Protein AF-0000000079819022 (afdb_homodimer)

Radius of gyration: 28.2 Å; Cα contacts (8 Å, |Δi|>4): 140; chains: 2; bounding box: 74×77×43 Å

Structure (mmCIF, N/CA/C/O backbone):
data_AF-0000000079819022-model_v1
#
loop_
_entity.id
_entity.type
_entity.pdbx_description
1 polymer 'Ribbon-helix-helix protein, CopG family'
#
loop_
_atom_site.group_PDB
_atom_site.id
_atom_site.type_symbol
_atom_site.label_atom_id
_atom_site.label_alt_id
_atom_site.label_comp_id
_atom_site.label_asym_id
_atom_site.label_entity_id
_atom_site.label_seq_id
_atom_site.pdbx_PDB_ins_code
_atom_site.Cartn_x
_atom_site.Cartn_y
_atom_site.Cartn_z
_atom_site.occupancy
_atom_site.B_iso_or_equiv
_atom_site.auth_seq_id
_atom_site.auth_comp_id
_atom_site.auth_asym_id
_atom_site.auth_atom_id
_atom_site.pdbx_PDB_model_num
ATOM 1 N N . MET A 1 1 ? 21.469 -7.039 15.18 1 57.75 1 MET A N 1
ATOM 2 C CA . MET A 1 1 ? 21.391 -7.234 13.734 1 57.75 1 MET A CA 1
ATOM 3 C C . MET A 1 1 ? 22.047 -6.086 12.992 1 57.75 1 MET A C 1
ATOM 5 O O . MET A 1 1 ? 21.953 -4.93 13.406 1 57.75 1 MET A O 1
ATOM 9 N N . GLU A 1 2 ? 23.094 -6.465 12.266 1 73.06 2 GLU A N 1
ATOM 10 C CA . GLU A 1 2 ? 24 -5.473 11.703 1 73.06 2 GLU A CA 1
ATOM 11 C C . GLU A 1 2 ? 23.297 -4.598 10.672 1 73.06 2 GLU A C 1
ATOM 13 O O . GLU A 1 2 ? 22.406 -5.062 9.953 1 73.06 2 GLU A O 1
ATOM 18 N N . SER A 1 3 ? 23.266 -3.383 10.875 1 83.94 3 SER A N 1
ATOM 19 C CA . SER A 1 3 ? 22.781 -2.4 9.914 1 83.94 3 SER A CA 1
ATOM 20 C C . SER A 1 3 ? 23.719 -2.287 8.711 1 83.94 3 SER A C 1
ATOM 22 O O . SER A 1 3 ? 24.938 -2.301 8.867 1 83.94 3 SER A O 1
ATOM 24 N N . LYS A 1 4 ? 23.125 -2.572 7.551 1 89.12 4 LYS A N 1
ATOM 25 C CA . LYS A 1 4 ? 23.875 -2.424 6.305 1 89.12 4 LYS A CA 1
ATOM 26 C C . LYS A 1 4 ? 23.422 -1.186 5.535 1 89.12 4 LYS A C 1
ATOM 28 O O . LYS A 1 4 ? 22.219 -0.904 5.453 1 89.12 4 LYS A O 1
ATOM 33 N N . ALA A 1 5 ? 24.469 -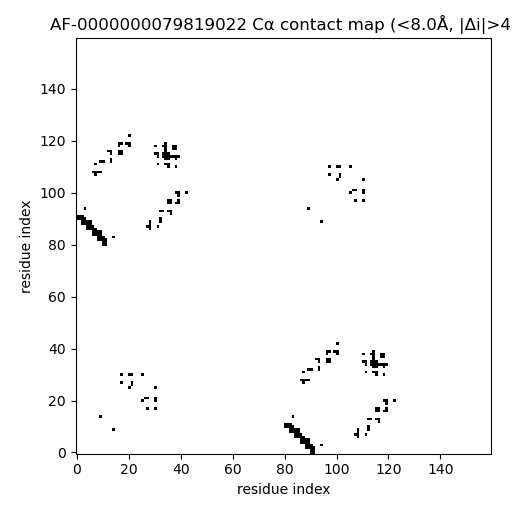0.448 5.016 1 94.19 5 ALA A N 1
ATOM 34 C CA . ALA A 1 5 ? 24.156 0.75 4.246 1 94.19 5 ALA A CA 1
ATOM 35 C C . ALA A 1 5 ? 23.969 0.42 2.77 1 94.19 5 ALA A C 1
ATOM 37 O O . ALA A 1 5 ? 24.688 -0.413 2.217 1 94.19 5 ALA A O 1
ATOM 38 N N . ILE A 1 6 ? 23.016 1.072 2.186 1 94.75 6 ILE A N 1
ATOM 39 C CA . ILE A 1 6 ? 22.781 0.886 0.756 1 94.75 6 ILE A CA 1
ATOM 40 C C . ILE A 1 6 ? 22.812 2.238 0.048 1 94.75 6 ILE A C 1
ATOM 42 O O . ILE A 1 6 ? 22.688 3.285 0.69 1 94.75 6 ILE A O 1
ATOM 46 N N . SER A 1 7 ? 23.016 2.111 -1.309 1 95 7 SER A N 1
ATOM 47 C CA . SER A 1 7 ? 22.938 3.275 -2.184 1 95 7 SER A CA 1
ATOM 48 C C . SER A 1 7 ? 22.031 3.012 -3.377 1 95 7 SER A C 1
ATOM 50 O O . SER A 1 7 ? 21.938 1.883 -3.863 1 95 7 SER A O 1
ATOM 52 N N . ALA A 1 8 ? 21.297 4.059 -3.77 1 96.81 8 ALA A N 1
ATOM 53 C CA . ALA A 1 8 ? 20.422 3.955 -4.93 1 96.81 8 ALA A CA 1
ATOM 54 C C . ALA A 1 8 ? 20.266 5.305 -5.629 1 96.81 8 ALA A C 1
ATOM 56 O O . ALA A 1 8 ? 20.203 6.344 -4.973 1 96.81 8 ALA A O 1
ATOM 57 N N . ARG A 1 9 ? 20.25 5.203 -6.973 1 96.19 9 ARG A N 1
ATOM 58 C CA . ARG A 1 9 ? 19.953 6.406 -7.742 1 96.19 9 ARG A CA 1
ATOM 59 C C . ARG A 1 9 ? 18.453 6.602 -7.898 1 96.19 9 ARG A C 1
ATOM 61 O O . ARG A 1 9 ? 17.734 5.672 -8.273 1 96.19 9 ARG A O 1
ATOM 68 N N . LEU A 1 10 ? 18.062 7.812 -7.57 1 97.38 10 LEU A N 1
ATOM 69 C CA . LEU A 1 10 ? 16.641 8.125 -7.641 1 97.38 10 LEU A CA 1
ATOM 70 C C . LEU A 1 10 ? 16.328 8.922 -8.906 1 97.38 10 LEU A C 1
ATOM 72 O O . LEU A 1 10 ? 17.062 9.844 -9.266 1 97.38 10 LEU A O 1
ATOM 76 N N . ASP A 1 11 ? 15.258 8.484 -9.5 1 96.25 11 ASP A N 1
ATOM 77 C CA . ASP A 1 11 ? 14.703 9.297 -10.578 1 96.25 11 ASP A CA 1
ATOM 78 C C . ASP A 1 11 ? 13.828 10.422 -10.016 1 96.25 11 ASP A C 1
ATOM 80 O O . ASP A 1 11 ? 13.742 10.602 -8.797 1 96.25 11 ASP A O 1
ATOM 84 N N . GLU A 1 12 ? 13.289 11.203 -10.898 1 96.06 12 GLU A N 1
ATOM 85 C CA . GLU A 1 12 ? 12.523 12.383 -10.5 1 96.06 12 GLU A CA 1
ATOM 86 C C . GLU A 1 12 ? 11.336 12 -9.625 1 96.06 12 GLU A C 1
ATOM 88 O O . GLU A 1 12 ? 11.07 12.648 -8.609 1 96.06 12 GLU A O 1
ATOM 93 N N . ASP A 1 13 ? 10.617 10.953 -10.008 1 97.19 13 ASP A N 1
ATOM 94 C CA . ASP A 1 13 ? 9.43 10.516 -9.281 1 97.19 13 ASP A CA 1
ATOM 95 C C . ASP A 1 13 ? 9.797 10.047 -7.871 1 97.19 13 ASP A C 1
ATOM 97 O O . ASP A 1 13 ? 9.125 10.406 -6.898 1 97.19 13 ASP A O 1
ATOM 101 N N . ALA A 1 14 ? 10.836 9.32 -7.773 1 98.12 14 ALA A N 1
ATOM 102 C CA . ALA A 1 14 ? 11.273 8.812 -6.477 1 98.12 14 ALA A CA 1
ATOM 103 C C . ALA A 1 14 ? 11.805 9.938 -5.598 1 98.12 14 ALA A C 1
ATOM 105 O O . ALA A 1 14 ? 11.641 9.906 -4.375 1 98.12 14 ALA A O 1
ATOM 106 N N . GLN A 1 15 ? 12.414 10.945 -6.266 1 98.12 15 GLN A N 1
ATOM 107 C CA . GLN A 1 15 ? 12.875 12.109 -5.516 1 98.12 15 GLN A CA 1
ATOM 108 C C . GLN A 1 15 ? 11.695 12.875 -4.926 1 98.12 15 GLN A C 1
ATOM 110 O O . GLN A 1 15 ? 11.75 13.32 -3.773 1 98.12 15 GLN A O 1
ATOM 115 N N . ARG A 1 16 ? 10.711 12.969 -5.68 1 97.88 16 ARG A N 1
ATOM 116 C CA . ARG A 1 16 ? 9.508 13.648 -5.195 1 97.88 16 ARG A CA 1
ATOM 117 C C . ARG A 1 16 ? 8.859 12.867 -4.059 1 97.88 16 ARG A C 1
ATOM 119 O O . ARG A 1 16 ? 8.445 13.445 -3.057 1 97.88 16 ARG A O 1
ATOM 126 N N . ALA A 1 17 ? 8.82 11.602 -4.211 1 98.56 17 ALA A N 1
ATOM 127 C CA . ALA A 1 17 ? 8.266 10.734 -3.18 1 98.56 17 ALA A CA 1
ATOM 128 C C . ALA A 1 17 ? 9.055 10.852 -1.881 1 98.56 17 ALA A C 1
ATOM 130 O O . ALA A 1 17 ? 8.477 10.961 -0.799 1 98.56 17 ALA A O 1
ATOM 131 N N . LEU A 1 18 ? 10.336 10.891 -2.041 1 98.38 18 LEU A N 1
ATOM 132 C CA . LEU A 1 18 ? 11.195 11.039 -0.873 1 98.38 18 LEU A CA 1
ATOM 133 C C . LEU A 1 18 ? 10.945 12.367 -0.177 1 98.38 18 LEU A C 1
ATOM 135 O O . LEU A 1 18 ? 10.828 12.422 1.05 1 98.38 18 LEU A O 1
ATOM 139 N N . ALA A 1 19 ? 10.828 13.438 -0.952 1 97.94 19 ALA A N 1
ATOM 140 C CA . ALA A 1 19 ? 10.578 14.766 -0.399 1 97.94 19 ALA A CA 1
ATOM 141 C C . ALA A 1 19 ? 9.25 14.805 0.353 1 97.94 19 ALA A C 1
ATOM 143 O O . ALA A 1 19 ? 9.156 15.414 1.422 1 97.94 19 ALA A O 1
ATOM 144 N N . GLU A 1 20 ? 8.305 14.133 -0.244 1 98.12 20 GLU A N 1
ATOM 145 C CA . GLU A 1 20 ? 6.992 14.047 0.394 1 98.12 20 GLU A CA 1
ATOM 146 C C . GLU A 1 20 ? 7.078 13.344 1.743 1 98.12 20 GLU A C 1
ATOM 148 O O . GLU A 1 20 ? 6.484 13.789 2.725 1 98.12 20 GLU A O 1
ATOM 153 N N . LEU A 1 21 ? 7.789 12.305 1.858 1 98.06 21 LEU A N 1
ATOM 154 C CA . LEU A 1 21 ? 7.953 11.539 3.088 1 98.06 21 LEU A CA 1
ATOM 155 C C . LEU A 1 21 ? 8.758 12.32 4.117 1 98.06 21 LEU A C 1
ATOM 157 O O . LEU A 1 21 ? 8.406 12.344 5.301 1 98.06 21 LEU A O 1
ATOM 161 N N . GLU A 1 22 ? 9.742 13.016 3.645 1 98.19 22 GLU A N 1
ATOM 162 C CA . GLU A 1 22 ? 10.57 13.805 4.547 1 98.19 22 GLU A CA 1
ATOM 163 C C . GLU A 1 22 ? 9.797 15 5.102 1 98.19 22 GLU A C 1
ATOM 165 O O . GLU A 1 22 ? 10.039 15.43 6.234 1 98.19 22 GLU A O 1
ATOM 170 N N . ALA A 1 23 ? 8.867 15.43 4.281 1 97.31 23 ALA A N 1
ATOM 171 C CA . ALA A 1 23 ? 8.055 16.562 4.707 1 97.31 23 ALA A CA 1
ATOM 172 C C . ALA A 1 23 ? 7.219 16.203 5.934 1 97.31 23 ALA A C 1
ATOM 174 O O . ALA A 1 23 ? 6.742 17.094 6.645 1 97.31 23 ALA A O 1
ATOM 175 N N . THR A 1 24 ? 7.066 14.914 6.188 1 96.38 24 THR A N 1
ATOM 176 C CA . THR A 1 24 ? 6.301 14.477 7.352 1 96.38 24 THR A CA 1
ATOM 177 C C . THR A 1 24 ? 7.184 14.438 8.594 1 96.38 24 THR A C 1
ATOM 179 O O . THR A 1 24 ? 6.695 14.203 9.703 1 96.38 24 THR A O 1
ATOM 182 N N . GLY A 1 25 ? 8.477 14.617 8.508 1 97.5 25 GLY A N 1
ATOM 183 C CA . GLY A 1 25 ? 9.422 14.586 9.609 1 97.5 25 GLY A CA 1
ATOM 184 C C . GLY A 1 25 ? 10.336 13.383 9.586 1 97.5 25 GLY A C 1
ATOM 185 O O . GLY A 1 25 ? 11.234 13.258 10.414 1 97.5 25 GLY A O 1
ATOM 186 N N . LEU A 1 26 ? 10.148 12.562 8.711 1 96.69 26 LEU 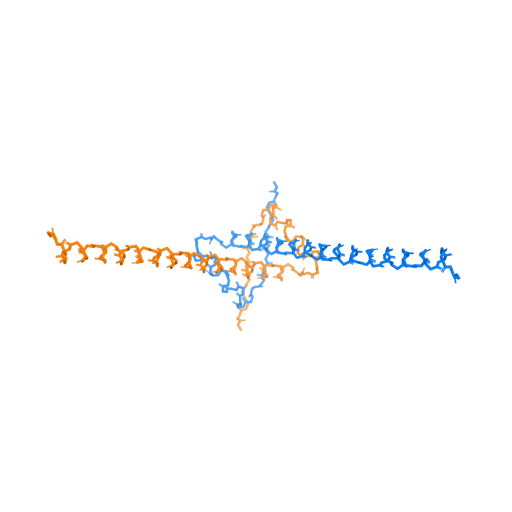A N 1
ATOM 187 C CA . LEU A 1 26 ? 11 11.391 8.57 1 96.69 26 LEU A CA 1
ATOM 188 C C . LEU A 1 26 ? 12.375 11.789 8.023 1 96.69 26 LEU A C 1
ATOM 190 O O . LEU A 1 26 ? 12.477 12.656 7.156 1 96.69 26 LEU A O 1
ATOM 194 N N . SER A 1 27 ? 13.32 11.133 8.57 1 97.69 27 SER A N 1
ATOM 195 C CA . SER A 1 27 ? 14.633 11.227 7.938 1 97.69 27 SER A CA 1
ATOM 196 C C . SER A 1 27 ? 14.664 10.453 6.621 1 97.69 27 SER A C 1
ATOM 198 O O . SER A 1 27 ? 13.797 9.617 6.363 1 97.69 27 SER A O 1
ATOM 200 N N . ARG A 1 28 ? 15.641 10.68 5.871 1 97.06 28 ARG A N 1
ATOM 201 C CA . ARG A 1 28 ? 15.859 9.961 4.617 1 97.06 28 ARG A CA 1
ATOM 202 C C . ARG A 1 28 ? 15.969 8.461 4.859 1 97.06 28 ARG A C 1
ATOM 204 O O . ARG A 1 28 ? 15.352 7.664 4.145 1 97.06 28 ARG A O 1
ATOM 211 N N . THR A 1 29 ? 16.672 8.094 5.852 1 97.5 29 THR A N 1
ATOM 212 C CA . THR A 1 29 ? 16.875 6.688 6.188 1 97.5 29 THR A CA 1
ATOM 213 C C . THR A 1 29 ? 15.555 6.039 6.598 1 97.5 29 THR A C 1
ATOM 215 O O . THR A 1 29 ? 15.25 4.93 6.168 1 97.5 29 THR A O 1
ATOM 218 N N . GLU A 1 30 ? 14.82 6.746 7.348 1 97.69 30 GLU A N 1
ATOM 219 C CA . GLU A 1 30 ? 13.516 6.242 7.766 1 97.69 30 GLU A CA 1
ATOM 220 C C . GLU A 1 30 ? 12.578 6.086 6.574 1 97.69 30 GLU A C 1
ATOM 222 O O . GLU A 1 30 ? 11.859 5.09 6.469 1 97.69 30 GLU A O 1
ATOM 227 N N . ALA A 1 31 ? 12.594 7.016 5.703 1 98.44 31 ALA A N 1
ATOM 228 C CA . ALA A 1 31 ? 11.758 6.988 4.508 1 98.44 31 ALA A CA 1
ATOM 229 C C . ALA A 1 31 ? 12.078 5.773 3.643 1 98.44 31 ALA A C 1
ATOM 231 O O . ALA A 1 31 ? 11.172 5.086 3.158 1 98.44 31 ALA A O 1
ATOM 232 N N . VAL A 1 32 ? 13.312 5.477 3.512 1 98.44 32 VAL A N 1
ATOM 233 C CA . VAL A 1 32 ? 13.75 4.34 2.709 1 98.44 32 VAL A CA 1
ATOM 234 C C . VAL A 1 32 ? 13.336 3.037 3.389 1 98.44 32 VAL A C 1
ATOM 236 O O . VAL A 1 32 ? 12.797 2.137 2.74 1 98.44 32 VAL A O 1
ATOM 239 N N . ARG A 1 33 ? 13.508 2.955 4.703 1 98.44 33 ARG A N 1
ATOM 240 C CA . ARG A 1 33 ? 13.117 1.755 5.438 1 98.44 33 ARG A CA 1
ATOM 241 C C . ARG A 1 33 ? 11.625 1.495 5.316 1 98.44 33 ARG A C 1
ATOM 243 O O . ARG A 1 33 ? 11.203 0.388 4.969 1 98.44 33 ARG A O 1
ATOM 250 N N . LEU A 1 34 ? 10.945 2.551 5.496 1 97.56 34 LEU A N 1
ATOM 251 C CA . LEU A 1 34 ? 9.492 2.461 5.426 1 97.56 34 LEU A CA 1
ATOM 252 C C . LEU A 1 34 ? 9.039 2.08 4.023 1 97.56 34 LEU A C 1
ATOM 254 O O . LEU A 1 34 ? 8.117 1.275 3.861 1 97.56 34 LEU A O 1
ATOM 258 N N . GLY A 1 35 ? 9.617 2.695 3.025 1 98.75 35 GLY A N 1
ATOM 259 C CA . GLY A 1 35 ? 9.305 2.377 1.641 1 98.75 35 GLY A CA 1
ATOM 260 C C . GLY A 1 35 ? 9.539 0.917 1.298 1 98.75 35 GLY A C 1
ATOM 261 O O . GLY A 1 35 ? 8.68 0.274 0.692 1 98.75 35 GLY A O 1
ATOM 262 N N . LEU A 1 36 ? 10.688 0.384 1.731 1 98.69 36 LEU A N 1
ATOM 263 C CA . LEU A 1 36 ? 11 -1.014 1.45 1 98.69 36 LEU A CA 1
ATOM 264 C C . LEU A 1 36 ? 9.992 -1.942 2.125 1 98.69 36 LEU A C 1
ATOM 266 O O . LEU A 1 36 ? 9.555 -2.924 1.523 1 98.69 36 LEU A O 1
ATOM 270 N N . LEU A 1 37 ? 9.617 -1.614 3.342 1 98.5 37 LEU A N 1
ATOM 271 C CA . LEU A 1 37 ? 8.633 -2.416 4.055 1 98.5 37 LEU A CA 1
ATOM 272 C C . LEU A 1 37 ? 7.273 -2.355 3.355 1 98.5 37 LEU A C 1
ATOM 274 O O . LEU A 1 37 ? 6.598 -3.375 3.213 1 98.5 37 LEU A O 1
ATOM 278 N N . ALA A 1 38 ? 6.977 -1.149 2.881 1 97.88 38 ALA A N 1
ATOM 279 C CA . ALA A 1 38 ? 5.699 -0.959 2.199 1 97.88 38 ALA A CA 1
ATOM 280 C C . ALA A 1 38 ? 5.652 -1.749 0.894 1 97.88 38 ALA A C 1
ATOM 282 O O . ALA A 1 38 ? 4.66 -2.42 0.603 1 97.88 38 ALA A O 1
ATOM 283 N N . ALA A 1 39 ? 6.684 -1.653 0.184 1 98.19 39 ALA A N 1
ATOM 284 C CA . ALA A 1 39 ? 6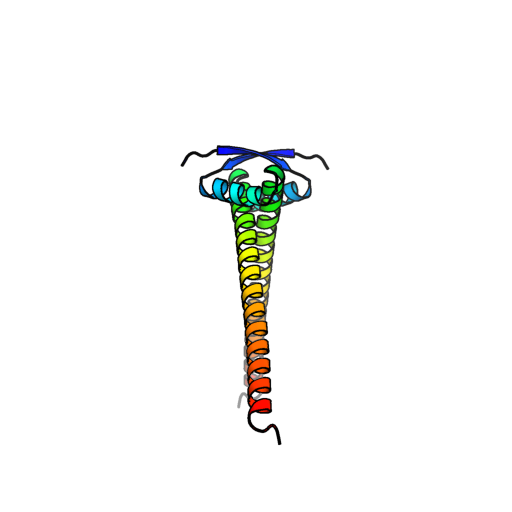.73 -2.354 -1.097 1 98.19 39 ALA A CA 1
ATOM 285 C C . ALA A 1 39 ? 6.699 -3.867 -0.896 1 98.19 39 ALA A C 1
ATOM 287 O O . ALA A 1 39 ? 6.012 -4.582 -1.626 1 98.19 39 ALA A O 1
ATOM 288 N N . ALA A 1 40 ? 7.402 -4.367 0.089 1 98.31 40 ALA A N 1
ATOM 289 C CA . ALA A 1 40 ? 7.395 -5.801 0.372 1 98.31 40 ALA A CA 1
ATOM 290 C C . ALA A 1 40 ? 6.012 -6.262 0.821 1 98.31 40 ALA A C 1
ATOM 292 O O . ALA A 1 40 ? 5.551 -7.336 0.427 1 98.31 40 ALA A O 1
ATOM 293 N N . GLN A 1 41 ? 5.406 -5.461 1.613 1 97.44 41 GLN A N 1
ATOM 294 C CA . GLN A 1 41 ? 4.059 -5.785 2.062 1 97.44 41 GLN A CA 1
ATOM 295 C C . GLN A 1 41 ? 3.092 -5.867 0.886 1 97.44 41 GLN A C 1
ATOM 297 O O . GLN A 1 41 ? 2.254 -6.773 0.826 1 97.44 41 GLN A O 1
ATOM 302 N N . GLN A 1 42 ? 3.182 -4.898 -0.021 1 96.75 42 GLN A N 1
ATOM 303 C CA . GLN A 1 42 ? 2.34 -4.926 -1.211 1 96.75 42 GLN A CA 1
ATOM 304 C C . GLN A 1 42 ? 2.564 -6.203 -2.018 1 96.75 42 GLN A C 1
ATOM 306 O O . GLN A 1 42 ? 1.612 -6.797 -2.525 1 96.75 42 GLN A O 1
ATOM 311 N N . LEU A 1 43 ? 3.775 -6.594 -2.094 1 96.31 43 LEU A N 1
ATOM 312 C CA . LEU A 1 43 ? 4.125 -7.824 -2.797 1 96.31 43 LEU A CA 1
ATOM 313 C C . LEU A 1 43 ? 3.477 -9.031 -2.131 1 96.31 43 LEU A C 1
ATOM 315 O O . LEU A 1 43 ? 2.893 -9.883 -2.807 1 96.31 43 LEU A O 1
ATOM 319 N N . ARG A 1 44 ? 3.533 -9.078 -0.837 1 96.88 44 ARG A N 1
ATOM 320 C CA . ARG A 1 44 ? 2.945 -10.195 -0.103 1 96.88 44 ARG A CA 1
ATOM 321 C C . ARG A 1 44 ? 1.429 -10.219 -0.268 1 96.88 44 ARG A C 1
ATOM 323 O O . ARG A 1 44 ? 0.838 -11.289 -0.46 1 96.88 44 ARG A O 1
ATOM 330 N N . ASP A 1 45 ? 0.88 -9.117 -0.22 1 96.5 45 ASP A N 1
ATOM 331 C CA . ASP A 1 45 ? -0.57 -9.023 -0.363 1 96.5 45 ASP A CA 1
ATOM 332 C C . ASP A 1 45 ? -1.016 -9.484 -1.748 1 96.5 45 ASP A C 1
ATOM 334 O O . ASP A 1 45 ? -2.018 -10.195 -1.879 1 96.5 45 ASP A O 1
ATOM 338 N N . ARG A 1 46 ? -0.271 -9.055 -2.711 1 96.06 46 ARG A N 1
ATOM 339 C CA . ARG A 1 46 ? -0.586 -9.461 -4.074 1 96.06 46 ARG A CA 1
ATOM 340 C C . ARG A 1 46 ? -0.474 -10.977 -4.23 1 96.06 46 ARG A C 1
ATOM 342 O O . ARG A 1 46 ? -1.342 -11.609 -4.836 1 96.06 46 ARG A O 1
ATOM 349 N N . SER A 1 47 ? 0.589 -11.453 -3.643 1 96.31 47 SER A N 1
ATOM 350 C CA . SER A 1 47 ? 0.798 -12.898 -3.715 1 96.31 47 SER A CA 1
ATOM 351 C C . SER A 1 47 ? -0.323 -13.656 -3.01 1 96.31 47 SER A C 1
ATOM 353 O O . SER A 1 47 ? -0.824 -14.656 -3.527 1 96.31 47 SER A O 1
ATOM 355 N N . ARG A 1 48 ? -0.688 -13.188 -1.945 1 97.69 48 ARG A N 1
ATOM 356 C CA . ARG A 1 48 ? -1.762 -13.812 -1.18 1 97.69 48 ARG A CA 1
ATOM 357 C C . ARG A 1 48 ? -3.076 -13.773 -1.951 1 97.69 48 ARG A C 1
ATOM 359 O O . ARG A 1 48 ? -3.805 -14.766 -1.994 1 97.69 48 ARG A O 1
ATOM 366 N N . LEU A 1 49 ? -3.318 -12.719 -2.553 1 98.06 49 LEU A N 1
ATOM 367 C CA . LEU A 1 49 ? -4.539 -12.57 -3.332 1 98.06 49 LEU A CA 1
ATOM 368 C C . LEU A 1 49 ? -4.555 -13.539 -4.516 1 98.06 49 LEU A C 1
ATOM 370 O O . LEU A 1 49 ? -5.578 -14.164 -4.801 1 98.06 49 LEU A O 1
ATOM 374 N N . GLU A 1 50 ? -3.42 -13.617 -5.102 1 98.12 50 GLU A N 1
ATOM 375 C CA . GLU A 1 50 ? -3.295 -14.516 -6.246 1 98.12 50 GLU A CA 1
ATOM 376 C C . GLU A 1 50 ? -3.537 -15.969 -5.836 1 98.12 50 GLU A C 1
ATOM 378 O O . GLU A 1 50 ? -4.176 -16.719 -6.57 1 98.12 50 GLU A O 1
ATOM 383 N N . GLU A 1 51 ? -3.045 -16.25 -4.746 1 98 51 GLU A N 1
ATOM 384 C CA . GLU A 1 51 ? -3.246 -17.594 -4.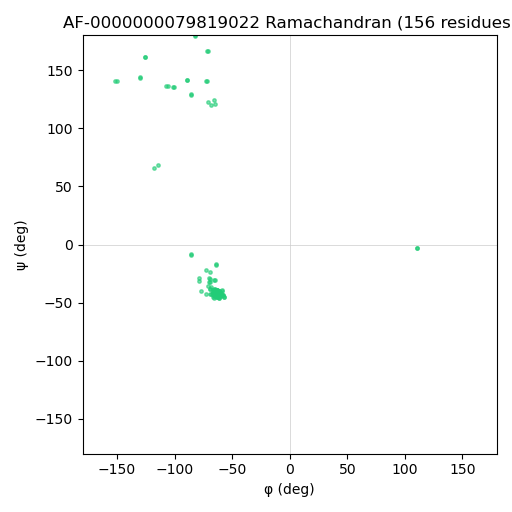227 1 98 51 GLU A CA 1
ATOM 385 C C . GLU A 1 51 ? -4.715 -17.859 -3.904 1 98 51 GLU A C 1
ATOM 387 O O . GLU A 1 51 ? -5.234 -18.938 -4.168 1 98 51 GLU A O 1
ATOM 392 N N . GLU A 1 52 ? -5.277 -16.906 -3.322 1 98.44 52 GLU A N 1
ATOM 393 C CA . GLU A 1 52 ? -6.691 -17.016 -2.971 1 98.44 52 GLU A CA 1
ATOM 394 C C . GLU A 1 52 ? -7.562 -17.156 -4.215 1 98.44 52 GLU A C 1
ATOM 396 O O . GLU A 1 52 ? -8.461 -18 -4.266 1 98.44 52 GLU A O 1
ATOM 401 N N . VAL A 1 53 ? -7.25 -16.422 -5.16 1 98.5 53 VAL A N 1
ATOM 402 C CA . VAL A 1 53 ? -7.992 -16.469 -6.414 1 98.5 53 VAL A CA 1
ATOM 403 C C . VAL A 1 53 ? -7.805 -17.828 -7.078 1 98.5 53 VAL A C 1
ATOM 405 O O . VAL A 1 53 ? -8.773 -18.438 -7.551 1 98.5 53 VAL A O 1
ATOM 408 N N . ALA A 1 54 ? -6.578 -18.281 -7.051 1 98.06 54 ALA A N 1
ATOM 409 C CA . ALA A 1 54 ? -6.277 -19.578 -7.637 1 98.06 54 ALA A CA 1
ATOM 410 C C . ALA A 1 54 ? -7.031 -20.703 -6.914 1 98.06 54 ALA A C 1
ATOM 412 O O . ALA A 1 54 ? -7.535 -21.625 -7.551 1 98.06 54 ALA A O 1
ATOM 413 N N . ALA A 1 55 ? -7.125 -20.625 -5.59 1 97.75 55 ALA A N 1
ATOM 414 C CA . ALA A 1 55 ? -7.828 -21.609 -4.785 1 97.75 55 ALA A CA 1
ATOM 415 C C . ALA A 1 55 ? -9.32 -21.625 -5.098 1 97.75 55 ALA A C 1
ATOM 417 O O . ALA A 1 55 ? -9.938 -22.688 -5.199 1 97.75 55 ALA A O 1
ATOM 418 N N . LEU A 1 56 ? -9.875 -20.453 -5.277 1 97.69 56 LEU A N 1
ATOM 419 C CA . LEU A 1 56 ? -11.289 -20.328 -5.609 1 97.69 56 LEU A CA 1
ATOM 420 C C . LEU A 1 56 ? -11.586 -20.922 -6.977 1 97.69 56 LEU A C 1
ATOM 422 O O . LEU A 1 56 ? -12.602 -21.594 -7.152 1 97.69 56 LEU A O 1
ATOM 426 N N . ALA A 1 57 ? -10.766 -20.688 -7.918 1 97.5 57 ALA A N 1
ATOM 427 C CA . ALA A 1 57 ? -10.914 -21.25 -9.258 1 97.5 57 ALA A CA 1
ATOM 428 C C . ALA A 1 57 ? -10.828 -22.781 -9.234 1 97.5 57 ALA A C 1
ATOM 430 O O . ALA A 1 57 ? -11.602 -23.453 -9.914 1 97.5 57 ALA A O 1
ATOM 431 N N . ALA A 1 58 ? -9.898 -23.234 -8.477 1 96.81 58 ALA A N 1
ATOM 432 C CA . ALA A 1 58 ? -9.727 -24.672 -8.352 1 96.81 58 ALA A CA 1
ATOM 433 C C . ALA A 1 58 ? -10.961 -25.312 -7.715 1 96.81 58 ALA A C 1
ATOM 435 O O . ALA A 1 58 ? -11.406 -26.391 -8.148 1 96.81 58 ALA A O 1
ATOM 436 N N . ASP A 1 59 ? -11.516 -24.641 -6.738 1 97.69 59 ASP A N 1
ATOM 437 C CA . ASP A 1 59 ? -12.719 -25.141 -6.086 1 97.69 59 ASP A CA 1
ATOM 438 C C . ASP A 1 59 ? -13.898 -25.172 -7.059 1 97.69 59 ASP A C 1
ATOM 440 O O . ASP A 1 59 ? -14.664 -26.141 -7.082 1 97.69 59 ASP A O 1
ATOM 444 N N . ALA A 1 60 ? -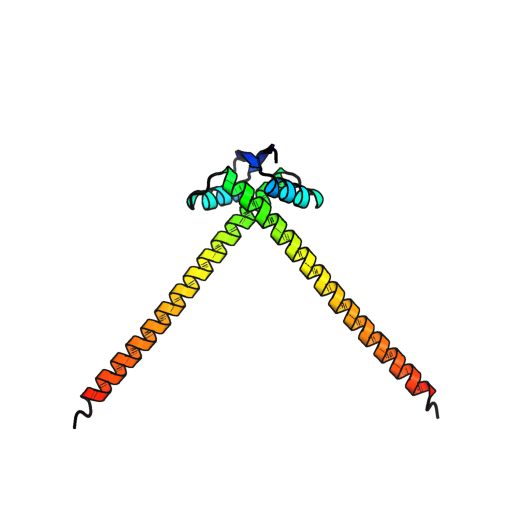14.07 -24.219 -7.883 1 96.31 60 ALA A N 1
ATOM 445 C CA . ALA A 1 60 ? -15.133 -24.172 -8.883 1 96.31 60 ALA A CA 1
ATOM 446 C C . ALA A 1 60 ? -14.992 -25.297 -9.891 1 96.31 60 ALA A C 1
ATOM 448 O O . ALA A 1 60 ? -15.992 -25.906 -10.305 1 96.31 60 ALA A O 1
ATOM 449 N N . GLU A 1 61 ? -13.82 -25.562 -10.281 1 95.19 61 GLU A N 1
ATOM 450 C CA . GLU A 1 61 ? -13.547 -26.656 -11.203 1 95.19 61 GLU A CA 1
ATOM 451 C C . GLU A 1 61 ? -13.875 -28 -10.562 1 95.19 61 GLU A C 1
ATOM 453 O O . GLU A 1 61 ? -14.438 -28.891 -11.211 1 95.19 61 GLU A O 1
ATOM 458 N N . ASP A 1 62 ? -13.477 -28.062 -9.297 1 97.81 62 ASP A N 1
ATOM 459 C CA . ASP A 1 62 ? -13.781 -29.281 -8.555 1 97.81 62 ASP A CA 1
ATOM 460 C C . ASP A 1 62 ? -15.281 -29.516 -8.453 1 97.81 62 ASP A C 1
ATOM 462 O O . ASP A 1 62 ? -15.766 -30.625 -8.656 1 97.81 62 ASP A O 1
ATOM 466 N N . LEU A 1 63 ? -16.016 -28.469 -8.195 1 96.62 63 LEU A N 1
ATOM 467 C CA . LEU A 1 63 ? -17.469 -28.531 -8.086 1 96.62 63 LEU A CA 1
ATOM 468 C C . LEU A 1 63 ? -18.109 -28.906 -9.43 1 96.62 63 LEU A C 1
ATOM 470 O O . LEU A 1 63 ? -19.016 -29.734 -9.484 1 96.62 63 LEU A O 1
ATOM 474 N N . ALA A 1 64 ? -17.625 -28.328 -10.461 1 96.75 64 ALA A N 1
ATOM 475 C CA . ALA A 1 64 ? -18.109 -28.625 -11.805 1 96.75 64 ALA A CA 1
ATOM 476 C C . ALA A 1 64 ? -17.859 -30.094 -12.164 1 96.75 64 ALA A C 1
ATOM 478 O O . ALA A 1 64 ? -18.719 -30.766 -12.727 1 96.75 64 ALA A O 1
ATOM 479 N N . GLU A 1 65 ? -16.641 -30.531 -11.852 1 97.81 65 GLU A N 1
ATOM 480 C CA . GLU A 1 65 ? -16.312 -31.922 -12.102 1 97.81 65 GLU A CA 1
ATOM 481 C C . GLU A 1 65 ? -17.203 -32.875 -11.297 1 97.81 65 GLU A C 1
ATOM 483 O O . GLU A 1 65 ? -17.688 -33.875 -11.828 1 97.81 65 GLU A O 1
ATOM 488 N N . ALA A 1 66 ? -17.469 -32.531 -10.078 1 97 66 ALA A N 1
ATOM 489 C CA . ALA A 1 66 ? -18.344 -33.344 -9.227 1 97 66 ALA A CA 1
ATOM 490 C C . ALA A 1 66 ? -19.75 -33.406 -9.805 1 97 66 ALA A C 1
ATOM 492 O O . ALA A 1 66 ? -20.375 -34.469 -9.805 1 97 66 ALA A O 1
ATOM 493 N N . ARG A 1 67 ? -20.219 -32.312 -10.32 1 97.19 67 ARG A N 1
ATOM 494 C CA . ARG A 1 67 ? -21.531 -32.25 -10.938 1 97.19 67 ARG A CA 1
ATOM 495 C C . ARG A 1 67 ? -21.594 -33.125 -12.188 1 97.19 67 ARG A C 1
ATOM 497 O O . ARG A 1 67 ? -22.578 -33.812 -12.43 1 97.19 67 ARG A O 1
ATOM 504 N N . ARG A 1 68 ? -20.562 -33.062 -13.008 1 96.62 68 ARG A N 1
ATOM 505 C CA . ARG A 1 68 ? -20.484 -33.875 -14.219 1 96.62 68 ARG A CA 1
ATOM 506 C C . ARG A 1 68 ? -20.469 -35.344 -13.883 1 96.62 68 ARG A C 1
ATOM 508 O O . ARG A 1 68 ? -21.141 -36.156 -14.539 1 96.62 68 ARG A O 1
ATOM 515 N N . VAL A 1 69 ? -19.688 -35.688 -12.859 1 96.75 69 VAL A N 1
ATOM 516 C CA . VAL A 1 69 ? -19.625 -37.062 -12.414 1 96.75 69 VAL A CA 1
ATOM 517 C C . VAL A 1 69 ? -21 -37.5 -11.906 1 96.75 69 VAL A C 1
ATOM 519 O O . VAL A 1 69 ? -21.469 -38.594 -12.258 1 96.75 69 VAL A O 1
ATOM 522 N N . ALA A 1 70 ? -21.688 -36.719 -11.109 1 94 70 ALA A N 1
ATOM 523 C CA . ALA A 1 70 ? -23.016 -37.031 -10.602 1 94 70 ALA A CA 1
ATOM 524 C C . ALA A 1 70 ? -24 -37.25 -11.742 1 94 70 ALA A C 1
ATOM 526 O O . ALA A 1 70 ? -24.797 -38.188 -11.719 1 94 70 ALA A O 1
ATOM 527 N N . ALA A 1 71 ? -23.969 -36.406 -12.766 1 92.56 71 ALA A N 1
ATOM 528 C CA . ALA A 1 71 ? -24.844 -36.531 -13.93 1 92.56 71 ALA A CA 1
ATOM 529 C C . ALA A 1 71 ? -24.594 -37.812 -14.695 1 92.56 71 ALA A C 1
ATOM 531 O O . ALA A 1 71 ? -25.531 -38.5 -15.133 1 92.56 71 ALA A O 1
ATOM 532 N N . MET A 1 72 ? -23.312 -38.125 -14.797 1 94.25 72 MET A N 1
ATOM 533 C CA . MET A 1 72 ? -22.922 -39.375 -15.484 1 94.25 72 MET A CA 1
ATOM 534 C C . MET A 1 72 ? -23.438 -40.594 -14.727 1 94.25 72 MET A C 1
ATOM 536 O O . MET A 1 72 ? -23.953 -41.531 -15.336 1 94.25 72 MET A O 1
ATOM 540 N N . MET A 1 73 ? -23.375 -40.562 -13.406 1 93.75 73 MET A N 1
ATOM 541 C CA . MET A 1 73 ? -23.828 -41.656 -12.578 1 93.75 73 MET A CA 1
ATOM 542 C C . MET A 1 73 ? -25.344 -41.812 -12.633 1 93.75 73 MET A C 1
ATOM 544 O O . MET A 1 73 ? -25.859 -42.938 -12.656 1 93.75 73 MET A O 1
ATOM 548 N N . GLU A 1 74 ? -26.094 -40.719 -12.703 1 89.88 74 GLU A N 1
ATOM 549 C CA . GLU A 1 74 ? -27.547 -40.75 -12.828 1 89.88 74 GLU A CA 1
ATOM 550 C C . GLU A 1 74 ? -27.969 -41.344 -14.172 1 89.88 74 GLU A C 1
ATOM 552 O O . GLU A 1 74 ? -28.938 -42.094 -14.242 1 89.88 74 GLU A O 1
ATOM 557 N N . ASP A 1 75 ? -27.266 -41.031 -15.172 1 89.88 75 ASP A N 1
ATOM 558 C CA . ASP A 1 75 ? -27.531 -41.562 -16.516 1 89.88 75 ASP A CA 1
ATOM 559 C C . ASP A 1 75 ? -27.312 -43.062 -16.578 1 89.88 75 ASP A C 1
ATOM 561 O O . ASP A 1 75 ? -28.031 -43.781 -17.281 1 89.88 75 ASP A O 1
ATOM 565 N N . LEU A 1 76 ? -26.484 -43.594 -15.852 1 88.38 76 LEU A N 1
ATOM 566 C CA . LEU A 1 76 ? -26.203 -45.031 -15.812 1 88.38 76 LEU A CA 1
ATOM 567 C C . LEU A 1 76 ? -27.25 -45.781 -15 1 88.38 76 LEU A C 1
ATOM 569 O O . LEU A 1 76 ? -27.5 -46.969 -15.234 1 88.38 76 LEU A O 1
ATOM 573 N N . ARG A 1 77 ? -27.719 -45.125 -14.094 1 87.44 77 ARG A N 1
ATOM 574 C CA . ARG A 1 77 ? -28.703 -45.75 -13.211 1 87.44 77 ARG A CA 1
ATOM 575 C C . ARG A 1 77 ? -30.047 -45.938 -13.906 1 87.44 77 ARG A C 1
ATOM 577 O O . ARG A 1 77 ? -30.797 -46.844 -13.609 1 87.44 77 ARG A O 1
ATOM 584 N N . ASP A 1 78 ? -30.672 -45.094 -14.688 1 73.38 78 ASP A N 1
ATOM 585 C CA . ASP A 1 78 ? -31.906 -45.25 -15.453 1 73.38 78 ASP A CA 1
ATOM 586 C C . ASP A 1 78 ? -31.625 -45.188 -16.953 1 73.38 78 ASP A C 1
ATOM 588 O O . ASP A 1 78 ? -31.953 -44.188 -17.594 1 73.38 78 ASP A O 1
ATOM 592 N N . PRO A 1 79 ? -30.984 -46.156 -17.359 1 64.62 79 PRO A N 1
ATOM 593 C CA . PRO A 1 79 ? -30.562 -46.031 -18.766 1 64.62 79 PRO A CA 1
ATOM 594 C C . PRO A 1 79 ? -31.703 -46.188 -19.75 1 64.62 79 PRO A C 1
ATOM 596 O O . PRO A 1 79 ? -31.562 -45.906 -20.938 1 64.62 79 PRO A O 1
ATOM 599 N N . TRP A 1 80 ? -32.938 -46.938 -19.266 1 62.5 80 TRP A N 1
ATOM 600 C CA . TRP A 1 80 ? -34.156 -47.219 -20.016 1 62.5 80 TRP A CA 1
ATOM 601 C C . TRP A 1 80 ? -35.375 -46.625 -19.328 1 62.5 80 TRP A C 1
ATOM 603 O O . TRP A 1 80 ? -35.375 -46.406 -18.109 1 62.5 80 TRP A O 1
ATOM 613 N N . MET B 1 1 ? 15.57 14.844 -16.219 1 58.5 1 MET B N 1
ATOM 614 C CA . MET B 1 1 ? 15.516 15.031 -14.773 1 58.5 1 MET B CA 1
ATOM 615 C C . MET B 1 1 ? 16.641 14.273 -14.078 1 58.5 1 MET B C 1
ATOM 617 O O . MET B 1 1 ? 17 13.164 -14.5 1 58.5 1 MET B O 1
ATOM 621 N N . GLU B 1 2 ? 17.484 15.047 -13.422 1 74.94 2 GLU B N 1
ATOM 622 C CA . GLU B 1 2 ? 18.75 14.531 -12.938 1 74.94 2 GLU B CA 1
ATOM 623 C C . GLU B 1 2 ? 18.547 13.477 -11.852 1 74.94 2 GLU B C 1
ATOM 625 O O . GLU B 1 2 ? 17.594 13.555 -11.07 1 74.94 2 GLU B O 1
ATOM 630 N N . SER B 1 3 ? 19.062 12.359 -12.031 1 84.75 3 SER B N 1
ATOM 631 C CA . SER B 1 3 ? 19.094 11.297 -11.039 1 84.75 3 SER B CA 1
ATOM 632 C C . SER B 1 3 ? 20.047 11.625 -9.906 1 84.75 3 SER B C 1
ATOM 634 O O . SER B 1 3 ? 21.125 12.188 -10.133 1 84.75 3 SER B O 1
ATOM 636 N N . LYS B 1 4 ? 19.5 11.625 -8.695 1 89.44 4 LYS B N 1
ATOM 637 C CA . LYS B 1 4 ? 20.312 11.828 -7.5 1 89.44 4 LYS B CA 1
ATOM 638 C C . LYS B 1 4 ? 20.469 10.531 -6.715 1 89.44 4 LYS B C 1
ATOM 640 O O . LYS B 1 4 ? 19.516 9.773 -6.559 1 89.44 4 LYS B O 1
ATOM 645 N N . ALA B 1 5 ? 21.766 10.32 -6.258 1 94.31 5 ALA B N 1
ATOM 646 C CA . ALA B 1 5 ? 22.016 9.117 -5.477 1 94.31 5 ALA B CA 1
ATOM 647 C C . ALA B 1 5 ? 21.797 9.367 -3.988 1 94.31 5 ALA B C 1
ATOM 649 O O . ALA B 1 5 ? 22.141 10.43 -3.475 1 94.31 5 ALA B O 1
ATOM 650 N N . ILE B 1 6 ? 21.234 8.375 -3.35 1 94.88 6 ILE B N 1
ATOM 651 C CA . ILE B 1 6 ? 21.031 8.469 -1.908 1 94.88 6 ILE B CA 1
ATOM 652 C C . ILE B 1 6 ? 21.656 7.258 -1.219 1 94.88 6 ILE B C 1
ATOM 654 O O . ILE B 1 6 ? 21.938 6.246 -1.864 1 94.88 6 ILE B O 1
ATOM 658 N N . SER B 1 7 ? 21.875 7.469 0.126 1 95.12 7 SER B N 1
ATOM 659 C CA . SER B 1 7 ? 22.344 6.391 0.988 1 95.12 7 SER B CA 1
ATOM 660 C C . SER B 1 7 ? 21.484 6.266 2.238 1 95.12 7 SER B C 1
ATOM 662 O O . SER B 1 7 ? 20.969 7.262 2.74 1 95.12 7 SER B O 1
ATOM 664 N N . ALA B 1 8 ? 21.297 5.023 2.672 1 96.81 8 ALA B N 1
ATOM 665 C CA . ALA B 1 8 ? 20.516 4.762 3.883 1 96.81 8 ALA B CA 1
ATOM 666 C C . ALA B 1 8 ? 20.984 3.482 4.566 1 96.81 8 ALA B C 1
ATOM 668 O O . ALA B 1 8 ? 21.312 2.498 3.9 1 96.81 8 ALA B O 1
ATOM 669 N N . ARG B 1 9 ? 21 3.582 5.91 1 96.19 9 ARG B N 1
ATOM 670 C CA . ARG B 1 9 ? 21.281 2.373 6.68 1 96.19 9 ARG B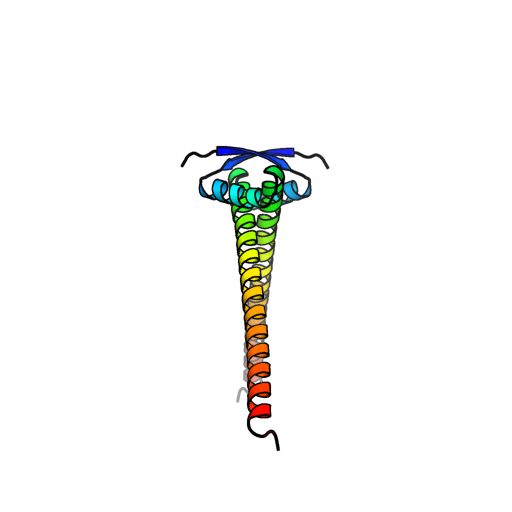 CA 1
ATOM 671 C C . ARG B 1 9 ? 20 1.571 6.922 1 96.19 9 ARG B C 1
ATOM 673 O O . ARG B 1 9 ? 18.984 2.123 7.352 1 96.19 9 ARG B O 1
ATOM 680 N N . LEU B 1 10 ? 20.141 0.309 6.582 1 97.38 10 LEU B N 1
ATOM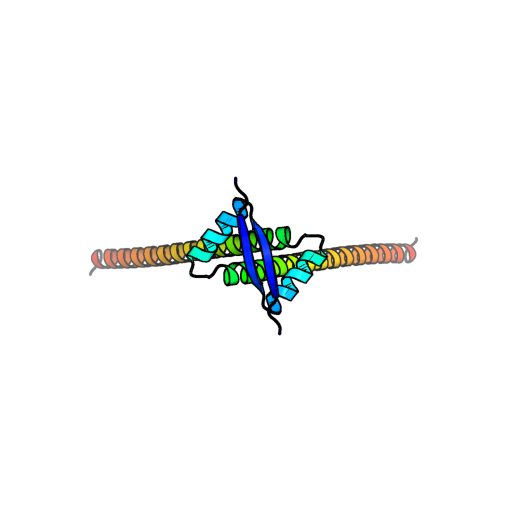 681 C CA . LEU B 1 10 ? 18.984 -0.567 6.734 1 97.38 10 LEU B CA 1
ATOM 682 C C . LEU B 1 10 ? 19.094 -1.4 8.008 1 97.38 10 LEU B C 1
ATOM 684 O O . LEU B 1 10 ? 20.172 -1.916 8.32 1 97.38 10 LEU B O 1
ATOM 688 N N . ASP B 1 11 ? 17.984 -1.441 8.656 1 96.19 11 ASP B N 1
ATOM 689 C CA . ASP B 1 11 ? 17.875 -2.396 9.75 1 96.19 11 ASP B CA 1
ATOM 690 C C . ASP B 1 11 ? 17.516 -3.789 9.234 1 96.19 11 ASP B C 1
ATOM 692 O O . ASP B 1 11 ? 17.438 -4.008 8.023 1 96.19 11 ASP B O 1
ATOM 696 N N . GLU B 1 12 ? 17.406 -4.711 10.164 1 96.12 12 GLU B N 1
ATOM 697 C CA . GLU B 1 12 ? 17.188 -6.109 9.805 1 96.12 12 GLU B CA 1
ATOM 698 C C . GLU B 1 12 ? 15.898 -6.273 9 1 96.12 12 GLU B C 1
ATOM 700 O O . GLU B 1 12 ? 15.875 -6.988 7.996 1 96.12 12 GLU B O 1
ATOM 705 N N . ASP B 1 13 ? 14.828 -5.598 9.422 1 97.19 13 ASP B N 1
ATOM 706 C CA . ASP B 1 13 ? 13.531 -5.711 8.766 1 97.19 13 ASP B CA 1
ATOM 707 C C . ASP B 1 13 ? 13.594 -5.16 7.344 1 97.19 13 ASP B C 1
ATOM 709 O O . ASP B 1 13 ? 13.078 -5.777 6.406 1 97.19 13 ASP B O 1
ATOM 713 N N . ALA B 1 14 ? 14.227 -4.062 7.188 1 98.12 14 ALA B N 1
ATOM 714 C CA . ALA B 1 14 ? 14.344 -3.436 5.875 1 98.12 14 ALA B CA 1
ATOM 715 C C . ALA B 1 14 ? 15.25 -4.25 4.957 1 98.12 14 ALA B C 1
ATOM 717 O O . ALA B 1 14 ? 15.031 -4.312 3.746 1 98.12 14 ALA B O 1
ATOM 718 N N . GLN B 1 15 ? 16.25 -4.906 5.586 1 98.12 15 GLN B N 1
ATOM 719 C CA . GLN B 1 15 ? 17.109 -5.785 4.805 1 98.12 15 GLN B CA 1
ATOM 720 C C . GLN B 1 15 ? 16.344 -6.988 4.27 1 98.12 15 GLN B C 1
ATOM 722 O O . GLN B 1 15 ? 16.516 -7.383 3.115 1 98.12 15 GLN B O 1
ATOM 727 N N . ARG B 1 16 ? 15.523 -7.465 5.074 1 97.81 16 ARG B N 1
ATOM 728 C CA . ARG B 1 16 ? 14.695 -8.586 4.652 1 97.81 16 ARG B CA 1
ATOM 729 C C . ARG B 1 16 ? 13.719 -8.172 3.561 1 97.81 16 ARG B C 1
ATOM 731 O O . ARG B 1 16 ? 13.539 -8.891 2.576 1 97.81 16 ARG B O 1
ATOM 738 N N . ALA B 1 17 ? 13.172 -7.035 3.725 1 98.56 17 ALA B N 1
ATOM 739 C CA . ALA B 1 17 ? 12.25 -6.496 2.729 1 98.56 17 ALA B CA 1
ATOM 740 C C . ALA B 1 17 ? 12.945 -6.293 1.388 1 98.56 17 ALA B C 1
ATOM 742 O O . ALA B 1 17 ? 12.414 -6.66 0.338 1 98.56 17 ALA B O 1
ATOM 743 N N . LEU B 1 18 ? 14.125 -5.801 1.469 1 98.38 18 LEU B N 1
ATOM 744 C CA . LEU B 1 18 ? 14.898 -5.59 0.254 1 98.38 18 LEU B CA 1
ATOM 745 C C . LEU B 1 18 ? 15.195 -6.918 -0.437 1 98.38 18 LEU B C 1
ATOM 747 O O . LEU B 1 18 ? 15.047 -7.035 -1.655 1 98.38 18 LEU B O 1
ATOM 751 N N . ALA B 1 19 ? 15.57 -7.914 0.349 1 97.94 19 ALA B N 1
ATOM 752 C CA . ALA B 1 19 ? 15.875 -9.234 -0.199 1 97.94 19 ALA B CA 1
ATOM 753 C C . ALA B 1 19 ? 14.648 -9.836 -0.877 1 97.94 19 ALA B C 1
ATOM 755 O O . ALA B 1 19 ? 14.758 -10.445 -1.943 1 97.94 19 ALA B O 1
ATOM 756 N N . GLU B 1 20 ? 13.547 -9.617 -0.228 1 98.19 20 GLU B N 1
ATOM 757 C CA . GLU B 1 20 ? 12.289 -10.102 -0.793 1 98.19 20 GLU B CA 1
ATOM 758 C C . GLU B 1 20 ? 12 -9.445 -2.139 1 98.19 20 GLU B C 1
ATOM 760 O O . GLU B 1 20 ? 11.602 -10.125 -3.09 1 98.19 20 GLU B O 1
ATOM 765 N N . LEU B 1 21 ? 12.203 -8.211 -2.285 1 98.06 21 LEU B N 1
ATOM 766 C CA . LEU B 1 21 ? 11.961 -7.465 -3.516 1 98.06 21 LEU B CA 1
ATOM 767 C C . LEU B 1 21 ? 12.961 -7.855 -4.594 1 98.06 21 LEU B C 1
ATOM 769 O O . LEU B 1 21 ? 12.594 -8.039 -5.758 1 98.06 21 LEU B O 1
ATOM 773 N N . GLU B 1 22 ? 14.164 -8.07 -4.191 1 98.12 22 GLU B N 1
ATOM 774 C CA . GLU B 1 22 ? 15.203 -8.461 -5.141 1 98.12 22 GLU B CA 1
ATOM 775 C C . GLU B 1 22 ? 14.969 -9.875 -5.664 1 98.12 22 GLU B C 1
ATOM 777 O O . GLU B 1 22 ? 15.305 -10.18 -6.812 1 98.12 22 GLU B O 1
ATOM 782 N N . ALA B 1 23 ? 14.359 -10.641 -4.797 1 97.25 23 ALA B N 1
ATOM 783 C CA . ALA B 1 23 ? 14.078 -12.023 -5.188 1 97.25 23 ALA B CA 1
ATOM 784 C C . ALA B 1 23 ? 13.102 -12.07 -6.363 1 97.25 23 ALA B C 1
ATOM 786 O O . ALA B 1 23 ? 13 -13.086 -7.055 1 97.25 23 ALA B O 1
ATOM 787 N N . THR B 1 24 ? 12.414 -10.961 -6.605 1 96.44 24 THR B N 1
ATOM 788 C CA . THR B 1 24 ? 11.469 -10.898 -7.723 1 96.44 24 THR B CA 1
ATOM 789 C C . THR B 1 24 ? 12.188 -10.508 -9.008 1 96.44 24 THR B C 1
ATOM 791 O O . THR B 1 24 ? 11.578 -10.492 -10.086 1 96.44 24 THR B O 1
ATOM 794 N N . GLY B 1 25 ? 13.422 -10.117 -8.984 1 97.5 25 GLY B N 1
ATOM 795 C CA . GLY B 1 25 ? 14.211 -9.711 -10.141 1 97.5 25 GLY B CA 1
ATOM 796 C C . GLY B 1 25 ? 14.523 -8.227 -10.148 1 97.5 25 GLY B C 1
ATOM 797 O O . GLY B 1 25 ? 15.242 -7.746 -11.023 1 97.5 25 GLY B O 1
ATOM 798 N N . LEU B 1 26 ? 14.047 -7.559 -9.258 1 96.56 26 LEU B N 1
ATOM 799 C CA . LEU B 1 26 ? 14.336 -6.133 -9.148 1 96.56 26 LEU B CA 1
ATOM 800 C C . LEU B 1 26 ? 15.766 -5.902 -8.68 1 96.56 26 LEU B C 1
ATOM 802 O O . LEU B 1 26 ? 16.281 -6.637 -7.832 1 96.56 26 LEU B O 1
ATOM 806 N N . SER B 1 27 ? 16.328 -4.91 -9.281 1 97.62 27 SER B N 1
ATOM 807 C CA . SER B 1 27 ? 17.578 -4.43 -8.719 1 97.62 27 SER B CA 1
ATOM 808 C C . SER B 1 27 ? 17.359 -3.701 -7.398 1 97.62 27 SER B C 1
ATOM 810 O O . SER B 1 27 ? 16.234 -3.312 -7.082 1 97.62 27 SER B O 1
ATOM 812 N N . ARG B 1 28 ? 18.391 -3.484 -6.719 1 97 28 ARG B N 1
ATOM 813 C CA . ARG B 1 28 ? 18.359 -2.723 -5.473 1 97 28 ARG B CA 1
ATOM 814 C C . ARG B 1 28 ? 17.812 -1.319 -5.703 1 97 28 ARG B C 1
ATOM 816 O O . ARG B 1 28 ? 16.953 -0.845 -4.945 1 97 28 ARG B O 1
ATOM 823 N N . THR B 1 29 ? 18.234 -0.698 -6.723 1 97.5 29 THR B N 1
ATOM 824 C CA . THR B 1 29 ? 17.812 0.656 -7.055 1 97.5 29 THR B CA 1
ATOM 825 C C . THR B 1 29 ? 16.328 0.685 -7.387 1 97.5 29 THR B C 1
ATOM 827 O O . THR B 1 29 ? 15.594 1.571 -6.93 1 97.5 29 THR B O 1
ATOM 830 N N . GLU B 1 30 ? 15.914 -0.276 -8.094 1 97.62 30 GLU B N 1
ATOM 831 C CA . GLU B 1 30 ? 14.5 -0.371 -8.438 1 97.62 30 GLU B CA 1
ATOM 832 C C . GLU B 1 30 ? 13.648 -0.609 -7.191 1 97.62 30 GLU B C 1
ATOM 834 O O . GLU B 1 30 ? 12.586 -0.004 -7.035 1 97.62 30 GLU B O 1
ATOM 839 N N . ALA B 1 31 ? 14.094 -1.438 -6.332 1 98.44 31 ALA B N 1
ATOM 840 C CA . ALA B 1 31 ? 13.391 -1.746 -5.09 1 98.44 31 ALA B CA 1
ATOM 841 C C . ALA B 1 31 ? 13.219 -0.495 -4.234 1 98.44 31 ALA B C 1
ATOM 843 O O . ALA B 1 31 ? 12.133 -0.248 -3.693 1 98.44 31 ALA B O 1
ATOM 844 N N . VAL B 1 32 ? 14.227 0.3 -4.176 1 98.44 32 VAL B N 1
ATOM 845 C CA . VAL B 1 32 ? 14.188 1.525 -3.385 1 98.44 32 VAL B CA 1
ATOM 846 C C . VAL B 1 32 ? 13.227 2.525 -4.027 1 98.44 32 VAL B C 1
ATOM 848 O O . VAL B 1 32 ? 12.398 3.123 -3.342 1 98.44 32 VAL B O 1
ATOM 851 N N . ARG B 1 33 ? 13.273 2.652 -5.344 1 98.44 33 ARG B N 1
ATOM 852 C CA . ARG B 1 33 ? 12.383 3.57 -6.047 1 98.44 33 ARG B CA 1
ATOM 853 C C . ARG B 1 33 ? 10.922 3.184 -5.84 1 98.44 33 ARG B C 1
ATOM 855 O O . ARG B 1 33 ? 10.102 4.02 -5.457 1 98.44 33 ARG B O 1
ATOM 862 N N . LEU B 1 34 ? 10.742 1.947 -5.996 1 97.56 34 LEU B N 1
ATOM 863 C CA . LEU B 1 34 ? 9.383 1.424 -5.852 1 97.56 34 LEU B CA 1
ATOM 864 C C . LEU B 1 34 ? 8.891 1.59 -4.422 1 97.56 34 LEU B C 1
ATOM 866 O O . LEU B 1 34 ? 7.727 1.938 -4.199 1 97.56 34 LEU B O 1
ATOM 870 N N . GLY B 1 35 ? 9.727 1.286 -3.469 1 98.75 35 GLY B N 1
ATOM 871 C CA . GLY B 1 35 ? 9.391 1.458 -2.064 1 98.75 35 GLY B CA 1
ATOM 872 C C . GLY B 1 35 ? 9.008 2.883 -1.713 1 98.75 35 GLY B C 1
ATOM 873 O O . GLY B 1 35 ? 7.992 3.115 -1.053 1 98.75 35 GLY B O 1
ATOM 874 N N . LEU B 1 36 ? 9.789 3.84 -2.201 1 98.69 36 LEU B N 1
ATOM 875 C CA . LEU B 1 36 ? 9.508 5.242 -1.917 1 98.69 36 LEU B CA 1
ATOM 876 C C . LEU B 1 36 ? 8.172 5.66 -2.523 1 98.69 36 LEU B C 1
ATOM 878 O O . LEU B 1 36 ? 7.395 6.371 -1.888 1 98.69 36 LEU B O 1
ATOM 882 N N . LEU B 1 37 ? 7.918 5.191 -3.727 1 98.5 37 LEU B N 1
ATOM 883 C CA . LEU B 1 37 ? 6.645 5.5 -4.375 1 98.5 37 LEU B CA 1
ATOM 884 C C . LEU B 1 37 ? 5.48 4.883 -3.605 1 98.5 37 LEU B C 1
ATOM 886 O O . LEU B 1 37 ? 4.453 5.531 -3.406 1 98.5 37 LEU B O 1
ATOM 890 N N . ALA B 1 38 ? 5.73 3.67 -3.137 1 97.88 38 ALA B N 1
ATOM 891 C CA . ALA B 1 38 ? 4.688 2.969 -2.393 1 97.88 38 ALA B CA 1
ATOM 892 C C . ALA B 1 38 ? 4.387 3.678 -1.074 1 97.88 38 ALA B C 1
ATOM 894 O O . ALA B 1 38 ? 3.221 3.873 -0.721 1 97.88 38 ALA B O 1
ATOM 895 N N . ALA B 1 39 ? 5.398 4.016 -0.424 1 98.19 39 ALA B N 1
ATOM 896 C CA . ALA B 1 39 ? 5.223 4.684 0.863 1 98.19 39 ALA B CA 1
ATOM 897 C C . ALA B 1 39 ? 4.551 6.043 0.689 1 98.19 39 ALA B C 1
ATOM 899 O O . ALA B 1 39 ? 3.67 6.41 1.468 1 98.19 39 ALA B O 1
ATOM 900 N N . ALA B 1 40 ? 4.934 6.789 -0.326 1 98.31 40 ALA B N 1
ATOM 901 C CA . ALA B 1 40 ? 4.312 8.086 -0.583 1 98.31 40 ALA B CA 1
ATOM 902 C C . ALA B 1 40 ? 2.84 7.926 -0.953 1 98.31 40 ALA B C 1
ATOM 904 O O . ALA B 1 40 ? 1.994 8.711 -0.519 1 98.31 40 ALA B O 1
ATOM 905 N N . GLN B 1 41 ? 2.586 6.957 -1.721 1 97.44 41 GLN B N 1
ATOM 906 C CA . GLN B 1 41 ? 1.201 6.688 -2.096 1 97.44 41 GLN B CA 1
ATOM 907 C C . GLN B 1 41 ? 0.352 6.359 -0.871 1 97.44 41 GLN B C 1
ATOM 909 O O . GLN B 1 41 ? -0.779 6.836 -0.749 1 97.44 41 GLN B O 1
ATOM 914 N N . GLN B 1 42 ? 0.884 5.52 0.018 1 96.75 42 GLN B N 1
ATOM 915 C CA . GLN B 1 42 ? 0.173 5.191 1.249 1 96.75 42 GLN B CA 1
ATOM 916 C C . GLN B 1 42 ? -0.112 6.449 2.07 1 96.75 42 GLN B C 1
ATOM 918 O O . GLN B 1 42 ? -1.196 6.59 2.637 1 96.75 42 GLN B O 1
ATOM 923 N N . LEU B 1 43 ? 0.827 7.309 2.088 1 96.19 43 LEU B N 1
ATOM 924 C CA . LEU B 1 43 ? 0.667 8.57 2.795 1 96.19 43 LEU B CA 1
ATOM 925 C C . LEU B 1 43 ? -0.461 9.398 2.186 1 96.19 43 LEU B C 1
ATOM 927 O O . LEU B 1 43 ? -1.312 9.922 2.908 1 96.19 43 LEU B O 1
ATOM 931 N N . ARG B 1 44 ? -0.497 9.453 0.895 1 96.75 44 ARG B N 1
ATOM 932 C CA . ARG B 1 44 ? -1.535 10.219 0.214 1 96.75 44 ARG B CA 1
ATOM 933 C C . ARG B 1 44 ? -2.912 9.609 0.452 1 96.75 44 ARG B C 1
ATOM 935 O O . ARG B 1 44 ? -3.883 10.328 0.691 1 96.75 44 ARG B O 1
ATOM 942 N N . ASP B 1 45 ? -2.953 8.383 0.404 1 96.5 45 ASP B N 1
ATOM 943 C CA . ASP B 1 45 ? -4.223 7.695 0.612 1 96.5 45 ASP B CA 1
ATOM 944 C C . ASP B 1 45 ? -4.746 7.93 2.027 1 96.5 45 ASP B C 1
ATOM 946 O O . ASP B 1 45 ? -5.945 8.148 2.225 1 96.5 45 ASP B O 1
ATOM 950 N N . ARG B 1 46 ? -3.85 7.848 2.949 1 95.88 46 ARG B N 1
ATOM 951 C CA . ARG B 1 46 ? -4.234 8.086 4.336 1 95.88 46 ARG B CA 1
ATOM 952 C C . ARG B 1 46 ? -4.754 9.508 4.52 1 95.88 46 ARG B C 1
ATOM 954 O O . ARG B 1 46 ? -5.773 9.727 5.176 1 95.88 46 ARG B O 1
ATOM 961 N N . SER B 1 47 ? -4.02 10.383 3.898 1 96.12 47 SER B N 1
ATOM 962 C CA . SER B 1 47 ? -4.426 11.781 3.992 1 96.12 47 SER B CA 1
ATOM 963 C C . SER B 1 47 ? -5.793 12 3.361 1 96.12 47 SER B C 1
ATOM 965 O O . SER B 1 47 ? -6.637 12.703 3.924 1 96.12 47 SER B O 1
ATOM 967 N N . ARG B 1 48 ? -5.988 11.422 2.303 1 97.62 48 ARG B N 1
ATOM 968 C CA . ARG B 1 48 ? -7.266 11.539 1.605 1 97.62 48 ARG B CA 1
ATOM 969 C C . ARG B 1 48 ? -8.406 10.953 2.439 1 97.62 48 ARG B C 1
ATOM 971 O O . ARG B 1 48 ? -9.477 11.555 2.543 1 97.62 48 ARG B O 1
ATOM 978 N N . LEU B 1 49 ? -8.156 9.898 3.021 1 98.06 49 LEU B N 1
ATOM 979 C CA . LEU B 1 49 ? -9.164 9.25 3.857 1 98.06 49 LEU B CA 1
ATOM 980 C C . LEU B 1 49 ? -9.508 10.117 5.062 1 98.06 49 LEU B C 1
ATOM 982 O O . LEU B 1 49 ? -10.68 10.258 5.414 1 98.06 49 LEU B O 1
ATOM 986 N N . GLU B 1 50 ? -8.484 10.664 5.594 1 98.06 50 GLU B N 1
ATOM 987 C CA . GLU B 1 50 ? -8.68 11.531 6.754 1 98.06 50 GLU B CA 1
ATOM 988 C C . GLU B 1 50 ? -9.531 12.75 6.395 1 98.06 50 GLU B C 1
ATOM 990 O O . GLU B 1 50 ? -10.383 13.172 7.176 1 98.06 50 GLU B O 1
ATOM 995 N N . GLU B 1 51 ? -9.258 13.203 5.289 1 97.94 51 GLU B N 1
ATOM 996 C CA . GLU B 1 51 ? -10.031 14.352 4.816 1 97.94 51 GLU B CA 1
ATOM 997 C C . GLU B 1 51 ? -11.492 13.969 4.578 1 97.94 51 GLU B C 1
ATOM 999 O O . GLU B 1 51 ? -12.398 14.742 4.891 1 97.94 51 GLU B O 1
ATOM 1004 N N . GLU B 1 52 ? -11.648 12.883 3.992 1 98.38 52 GLU B N 1
ATOM 1005 C CA . GLU B 1 52 ? -12.992 12.391 3.717 1 98.38 52 GLU B CA 1
ATOM 1006 C C . GLU B 1 52 ? -13.766 12.148 5.008 1 98.38 52 GLU B C 1
ATOM 1008 O O . GLU B 1 52 ? -14.93 12.547 5.125 1 98.38 52 GLU B O 1
ATOM 1013 N N . VAL B 1 53 ? -13.125 11.609 5.914 1 98.44 53 VAL B N 1
ATOM 1014 C CA . VAL B 1 53 ? -13.75 11.328 7.203 1 98.44 53 VAL B CA 1
ATOM 1015 C C . VAL B 1 53 ? -14.102 12.641 7.898 1 98.44 53 VAL B C 1
ATOM 1017 O O . VAL B 1 53 ? -15.203 12.789 8.438 1 98.44 53 VAL B O 1
ATOM 1020 N N . ALA B 1 54 ? -13.195 13.562 7.828 1 97.94 54 ALA B N 1
ATOM 1021 C CA . ALA B 1 54 ? -13.43 14.867 8.438 1 97.94 54 ALA B CA 1
ATOM 1022 C C . ALA B 1 54 ? -14.625 15.57 7.785 1 97.94 54 ALA B C 1
ATOM 1024 O O . ALA B 1 54 ? -15.43 16.203 8.477 1 97.94 54 ALA B O 1
ATOM 1025 N N . ALA B 1 55 ? -14.75 15.469 6.469 1 97.62 55 ALA B N 1
ATOM 1026 C CA . ALA B 1 55 ? -15.852 16.078 5.727 1 97.62 55 ALA B CA 1
ATOM 1027 C C . ALA B 1 55 ? -17.188 15.461 6.113 1 97.62 55 ALA B C 1
ATOM 1029 O O . ALA B 1 55 ? -18.188 16.172 6.285 1 97.62 55 ALA B O 1
ATOM 1030 N N . LEU B 1 56 ? -17.188 14.18 6.289 1 97.62 56 LEU B N 1
ATOM 1031 C CA . LEU B 1 56 ? -18.391 13.461 6.684 1 97.62 56 LEU B CA 1
ATOM 1032 C C . LEU B 1 56 ? -18.844 13.883 8.086 1 97.62 56 LEU B C 1
ATOM 1034 O O . LEU B 1 56 ? -20.031 14.07 8.328 1 97.62 56 LEU B O 1
ATOM 1038 N N . ALA B 1 57 ? -17.953 14 8.984 1 97.44 57 ALA B N 1
ATOM 1039 C CA . ALA B 1 57 ? -18.25 14.43 10.352 1 97.44 57 ALA B CA 1
ATOM 1040 C C . ALA B 1 57 ? -18.797 15.852 10.367 1 97.44 57 ALA B C 1
ATOM 1042 O O . ALA B 1 57 ? -19.75 16.141 11.109 1 97.44 57 ALA B O 1
ATOM 1043 N N . ALA B 1 58 ? -18.203 16.656 9.562 1 96.62 58 ALA B N 1
ATOM 1044 C CA . ALA B 1 58 ? -18.656 18.047 9.477 1 96.62 58 ALA B CA 1
ATOM 1045 C C . ALA B 1 58 ? -20.078 18.109 8.922 1 96.62 58 ALA B C 1
ATOM 1047 O O . ALA B 1 58 ? -20.906 18.891 9.406 1 96.62 58 ALA B O 1
ATOM 1048 N N . ASP B 1 59 ? -20.344 17.281 7.961 1 97.56 59 ASP B N 1
ATOM 1049 C CA . ASP B 1 59 ? -21.688 17.234 7.387 1 97.56 59 ASP B CA 1
ATOM 1050 C C . ASP B 1 59 ? -22.719 16.766 8.422 1 97.56 59 ASP B C 1
ATOM 1052 O O . ASP B 1 59 ? -23.812 17.328 8.508 1 97.56 59 ASP B O 1
ATOM 1056 N N . ALA B 1 60 ? -22.422 15.805 9.227 1 96.19 60 ALA B N 1
ATOM 1057 C CA . ALA B 1 60 ? -23.297 15.312 10.281 1 96.19 60 ALA B CA 1
ATOM 1058 C C . ALA B 1 60 ? -23.578 16.406 11.312 1 96.19 60 ALA B C 1
ATOM 1060 O O . ALA B 1 60 ? -24.703 16.531 11.805 1 96.19 60 ALA B O 1
ATOM 1061 N N . GLU B 1 61 ? -22.625 17.156 11.664 1 95.06 61 GLU B N 1
ATOM 1062 C CA . GLU B 1 61 ? -22.781 18.266 12.602 1 95.06 61 GLU B CA 1
ATOM 1063 C C . GLU B 1 61 ? -23.672 19.359 12.016 1 95.06 61 GLU B C 1
ATOM 1065 O O . GLU B 1 61 ? -24.516 19.906 12.719 1 95.06 61 GLU B O 1
ATOM 1070 N N . ASP B 1 62 ? -23.406 19.547 10.719 1 97.69 62 ASP B N 1
ATOM 1071 C CA . ASP B 1 62 ? -24.234 20.547 10.039 1 97.69 62 ASP B CA 1
ATOM 1072 C C . ASP B 1 62 ? -25.703 20.125 10.016 1 97.69 62 ASP B C 1
ATOM 1074 O O . ASP B 1 62 ? -26.594 20.938 10.273 1 97.69 62 ASP B O 1
ATOM 1078 N N . LEU B 1 63 ? -25.953 18.859 9.781 1 96.31 63 LEU B N 1
ATOM 1079 C CA . LEU B 1 63 ? -27.297 18.312 9.75 1 96.31 63 LEU B CA 1
ATOM 1080 C C . LEU B 1 63 ? -27.953 18.391 11.125 1 96.31 63 LEU B C 1
ATOM 1082 O O . LEU B 1 63 ? -29.125 18.75 11.25 1 96.31 63 LEU B O 1
ATOM 1086 N N . ALA B 1 64 ? -27.219 18.062 12.125 1 96.56 64 ALA B N 1
ATOM 1087 C CA . ALA B 1 64 ? -27.719 18.141 13.5 1 96.56 64 ALA B CA 1
ATOM 1088 C C . ALA B 1 64 ? -28.062 19.578 13.883 1 96.56 64 ALA B C 1
ATOM 1090 O O . ALA B 1 64 ? -29.094 19.812 14.523 1 96.56 64 ALA B O 1
ATOM 1091 N N . GLU B 1 65 ? -27.172 20.469 13.516 1 97.75 65 GLU B N 1
ATOM 1092 C CA . GLU B 1 65 ? -27.438 21.891 13.797 1 97.75 65 GLU B CA 1
ATOM 1093 C C . GLU B 1 65 ? -28.688 22.375 13.07 1 97.75 65 GLU B C 1
ATOM 1095 O O . GLU B 1 65 ? -29.516 23.078 13.648 1 97.75 65 GLU B O 1
ATOM 1100 N N . ALA B 1 66 ? -28.875 21.953 11.844 1 96.69 66 ALA B N 1
ATOM 1101 C CA . ALA B 1 66 ? -30.047 22.328 11.062 1 96.69 66 ALA B CA 1
ATOM 1102 C C . ALA B 1 66 ? -31.328 21.797 11.719 1 96.69 66 ALA B C 1
ATOM 1104 O O . ALA B 1 66 ? -32.344 22.5 11.781 1 96.69 66 ALA B O 1
ATOM 1105 N N . ARG B 1 67 ? -31.266 20.609 12.242 1 97.12 67 ARG B N 1
ATOM 1106 C CA . ARG B 1 67 ? -32.406 20.016 12.922 1 97.12 67 ARG B CA 1
ATOM 1107 C C . ARG B 1 67 ? -32.75 20.766 14.203 1 97.12 67 ARG B C 1
ATOM 1109 O O . ARG B 1 67 ? -33.906 21 14.516 1 97.12 67 ARG B O 1
ATOM 1116 N N . ARG B 1 68 ? -31.75 21.172 14.969 1 96.62 68 ARG B N 1
ATOM 1117 C CA . ARG B 1 68 ? -31.938 21.938 16.203 1 96.62 68 ARG B CA 1
ATOM 1118 C C . 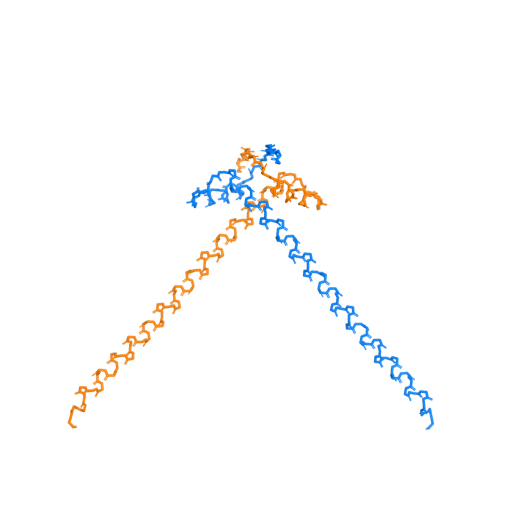ARG B 1 68 ? -32.562 23.297 15.906 1 96.62 68 ARG B C 1
ATOM 1120 O O . ARG B 1 68 ? -33.469 23.719 16.625 1 96.62 68 ARG B O 1
ATOM 1127 N N . VAL B 1 69 ? -32.062 23.891 14.844 1 96.69 69 VAL B N 1
ATOM 1128 C CA . VAL B 1 69 ? -32.594 25.172 14.438 1 96.69 69 VAL B CA 1
ATOM 1129 C C . VAL B 1 69 ? -34.062 25.016 14.023 1 96.69 69 VAL B C 1
ATOM 1131 O O . VAL B 1 69 ? -34.938 25.797 14.43 1 96.69 69 VAL B O 1
ATOM 1134 N N . ALA B 1 70 ? -34.406 24 13.242 1 93.94 70 ALA B N 1
ATOM 1135 C CA . ALA B 1 70 ? -35.781 23.734 12.812 1 93.94 70 ALA B CA 1
ATOM 1136 C C . ALA B 1 70 ? -36.688 23.5 14.016 1 93.94 70 ALA B C 1
ATOM 1138 O O . ALA B 1 70 ? -37.812 24.031 14.062 1 93.94 70 ALA B O 1
ATOM 1139 N N . ALA B 1 71 ? -36.25 22.781 15.016 1 92.56 71 ALA B N 1
ATOM 1140 C CA . ALA B 1 71 ? -37.031 22.5 16.234 1 92.56 71 ALA B CA 1
ATOM 1141 C C . ALA B 1 71 ? -37.281 23.781 17.031 1 92.56 71 ALA B C 1
ATOM 1143 O O . ALA B 1 71 ? -38.375 23.984 17.547 1 92.56 71 ALA B O 1
ATOM 1144 N N . MET B 1 72 ? -36.219 24.594 17.062 1 94.31 72 MET B N 1
ATOM 1145 C CA . MET B 1 72 ? -36.344 25.859 17.781 1 94.31 72 MET B CA 1
ATOM 1146 C C . MET B 1 72 ? -37.375 26.766 17.094 1 94.31 72 MET B C 1
ATOM 1148 O O . MET B 1 72 ? -38.188 27.406 17.766 1 94.31 72 MET B O 1
ATOM 1152 N N . MET B 1 73 ? -37.406 26.766 15.773 1 93.75 73 MET B N 1
ATOM 1153 C CA . MET B 1 73 ? -38.312 27.609 15.008 1 93.75 73 MET B CA 1
ATOM 1154 C C . MET B 1 73 ? -39.75 27.109 15.156 1 93.75 73 MET B C 1
ATOM 1156 O O . MET B 1 73 ? -40.688 27.906 15.242 1 93.75 73 MET B O 1
ATOM 1160 N N . GLU B 1 74 ? -39.969 25.797 15.234 1 89.94 74 GLU B N 1
ATOM 1161 C CA . GLU B 1 74 ? -41.281 25.219 15.445 1 89.94 74 GLU B CA 1
ATOM 1162 C C . GLU B 1 74 ? -41.812 25.562 16.828 1 89.94 74 GLU B C 1
ATOM 1164 O O . GLU B 1 74 ? -43 25.859 16.984 1 89.94 74 GLU B O 1
ATOM 1169 N N . ASP B 1 75 ? -41.031 25.562 17.781 1 89.94 75 ASP B N 1
ATOM 1170 C CA . ASP B 1 75 ? -41.406 25.906 19.156 1 89.94 75 ASP B CA 1
ATOM 1171 C C . ASP B 1 75 ? -41.812 27.375 19.25 1 89.94 75 ASP B C 1
ATOM 1173 O O . ASP B 1 75 ? -42.719 27.719 20.016 1 89.94 75 ASP B O 1
ATOM 1177 N N . LEU B 1 76 ? -41.312 28.203 18.5 1 88.31 76 LEU B N 1
ATOM 1178 C CA . LEU B 1 76 ? -41.656 29.625 18.5 1 88.31 76 LEU B CA 1
ATOM 1179 C C . LEU B 1 76 ? -42.969 29.891 17.766 1 88.31 76 LEU B C 1
ATOM 1181 O O . LEU B 1 76 ? -43.656 30.859 18.078 1 88.31 76 LEU B O 1
ATOM 1185 N N . ARG B 1 77 ? -43.188 29.078 16.891 1 88.19 77 ARG B N 1
ATOM 1186 C CA . ARG B 1 77 ? -44.406 29.266 16.078 1 88.19 77 ARG B CA 1
ATOM 1187 C C . ARG B 1 77 ? -45.625 28.828 16.859 1 88.19 77 ARG B C 1
ATOM 1189 O O . ARG B 1 77 ? -46.719 29.375 16.641 1 88.19 77 ARG B O 1
ATOM 1196 N N . ASP B 1 78 ? -45.781 27.797 17.656 1 73.75 78 ASP B N 1
ATOM 1197 C CA . ASP B 1 78 ? -46.938 27.438 18.5 1 73.75 78 ASP B CA 1
ATOM 1198 C C . ASP B 1 78 ? -46.531 27.438 19.984 1 73.75 78 ASP B C 1
ATOM 1200 O O . ASP B 1 78 ? -46.375 26.375 20.594 1 73.75 78 ASP B O 1
ATOM 1204 N N . PRO B 1 79 ? -46.25 28.531 20.375 1 65.06 79 PRO B N 1
ATOM 1205 C CA . PRO B 1 79 ? -45.719 28.578 21.734 1 65.06 79 PRO B CA 1
ATOM 1206 C C . PRO B 1 79 ? -46.75 28.25 22.797 1 65.06 79 PRO B C 1
ATOM 1208 O O . PRO B 1 79 ? -46.406 28.031 23.969 1 65.06 79 PRO B O 1
ATOM 1211 N N . TRP B 1 80 ? -48.219 28.453 22.484 1 62.38 80 TRP B N 1
ATOM 1212 C CA . TRP B 1 80 ? -49.406 28.203 23.312 1 62.38 80 TRP B CA 1
ATOM 1213 C C . TRP B 1 80 ? -50.344 27.203 22.656 1 62.38 80 TRP B C 1
ATOM 1215 O O . TRP B 1 80 ? -50.375 27.109 21.422 1 62.38 80 TRP B O 1
#

Organism: NCBI:txid1608957

pLDDT: mean 94.53, std 7.85, range [57.75, 98.75]

Solvent-accessible surface area (backbone atoms only — not comparable to full-atom values): 8349 Å² total; per-residue (Å²): 122,77,64,48,73,46,69,34,63,27,48,56,68,28,46,50,22,45,51,57,42,36,72,76,68,41,49,70,36,53,40,50,39,49,3,22,43,40,37,37,49,53,50,51,51,52,51,50,48,51,49,50,51,51,51,52,53,51,49,52,51,51,51,50,50,50,51,52,51,52,53,53,54,53,49,66,70,58,75,121,122,76,66,48,73,47,71,34,63,26,47,57,68,29,47,50,21,46,52,56,40,36,72,74,69,41,49,71,36,52,40,49,37,48,3,22,43,41,37,36,48,53,51,51,51,51,52,51,48,52,51,50,51,51,51,53,54,51,49,53,50,51,52,51,50,51,50,52,51,52,53,55,54,52,48,66,70,59,72,122

Foldseek 3Di:
DDDDDDDDDDDPVVVVVQVVVVVVVDDSVRSVVVVVVVVVVVVVVVVVVVVVVVVVVVVVVVVVVVVVVVVVVVCVVPVD/DDDDDDDDDDDPVVVVQQVVVVVVVDDSVRSVVVVVVVVVVVVVVVVVVVVVVVVVVVVVVVVVVVVVVVVVVVCVVPVD

Sequence (160 aa):
MESKAISARLDEDAQRALAELEATGLSRTEAVRLGLLAAAQQLRDRSRLEEEVAALAADAEDLAEARRVAAMMEDLRDPWMESKAISARLDEDAQRALAELEATGLSRTEAVRLGLLAAAQQLRDRSRLEEEVAALAADAEDLAEARRVAAMMEDLRDPW

Secondary structure (DSSP, 8-state):
---EEEEEEE-HHHHHHHHHHHTTT--HHHHHHHHHHHHHHHHHHHHHHHHHHHHHHHHHHHHHHHHHHHHHHHHHH---/---EEEEEEE-HHHHHHHHHHHTTT--HHHHHHHHHHHHHHHHHHHHHHHHHHHHHHHHHHHHHHHHHHHHHHHHHH---